Protein AF-A0A6G3DG07-F1 (afdb_monomer_lite)

pLDDT: mean 91.9, std 9.32, range [60.56, 98.38]

Sequence (77 aa):
MRPTLPEVLRQRDFTLYWAGVVLSQIGTRGAVAANLYQVYELTGSTAQVGLVGLAQAVALLTLSPLGGVYADRLDRR

Structure (mmCIF, N/CA/C/O backbone):
data_AF-A0A6G3DG07-F1
#
_entry.id   AF-A0A6G3DG07-F1
#
loop_
_atom_site.group_PDB
_atom_site.id
_atom_site.type_symbol
_atom_site.label_atom_id
_atom_site.label_alt_id
_atom_site.label_comp_id
_atom_site.label_asym_id
_atom_site.label_entity_id
_atom_site.label_seq_id
_atom_site.pdbx_PDB_ins_code
_atom_site.Cartn_x
_atom_site.Cartn_y
_atom_site.Cartn_z
_atom_site.occupancy
_atom_site.B_iso_or_equiv
_atom_site.auth_seq_id
_atom_site.auth_comp_id
_atom_site.auth_asym_id
_atom_site.auth_atom_id
_atom_site.pdbx_PDB_model_num
ATOM 1 N N . MET A 1 1 ? 37.746 -3.629 -4.031 1.00 60.94 1 MET A N 1
ATOM 2 C CA . MET A 1 1 ? 36.702 -3.719 -5.077 1.00 60.94 1 MET A CA 1
ATOM 3 C C . MET A 1 1 ? 35.881 -2.440 -5.040 1.00 60.94 1 MET A C 1
ATOM 5 O O . MET A 1 1 ? 35.337 -2.134 -3.990 1.00 60.94 1 MET A O 1
ATOM 9 N N . ARG A 1 2 ? 35.852 -1.648 -6.120 1.00 62.88 2 ARG A N 1
ATOM 10 C CA . ARG A 1 2 ? 34.947 -0.489 -6.213 1.00 62.88 2 ARG A CA 1
ATOM 11 C C . ARG A 1 2 ? 33.547 -1.032 -6.519 1.00 62.88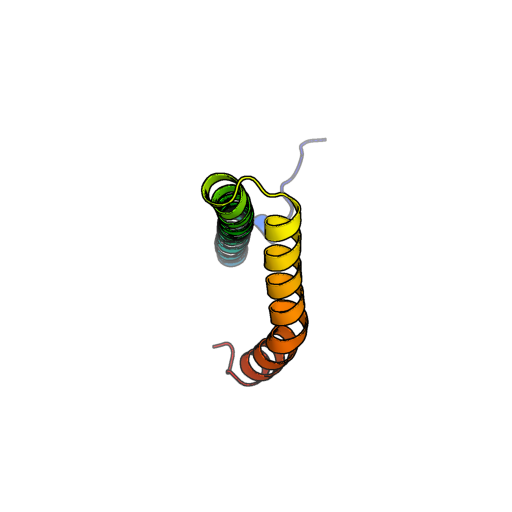 2 ARG A C 1
ATOM 13 O O . ARG A 1 2 ? 33.454 -1.811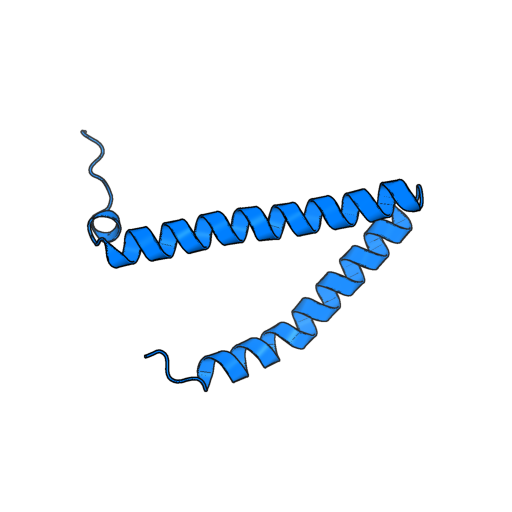 -7.465 1.00 62.88 2 ARG A O 1
ATOM 20 N N . PRO A 1 3 ? 32.497 -0.695 -5.755 1.00 65.94 3 PRO A N 1
ATOM 21 C CA . PRO A 1 3 ? 31.153 -1.153 -6.075 1.00 65.94 3 PRO A CA 1
ATOM 22 C C . PRO A 1 3 ? 30.741 -0.519 -7.405 1.00 65.94 3 PRO A C 1
ATOM 24 O O . PRO A 1 3 ? 30.500 0.683 -7.491 1.00 65.94 3 PRO A O 1
ATOM 27 N N . THR A 1 4 ? 30.740 -1.311 -8.472 1.00 78.56 4 THR A N 1
ATOM 28 C CA . THR A 1 4 ? 30.165 -0.906 -9.751 1.00 78.56 4 THR A CA 1
ATOM 29 C C . THR A 1 4 ? 28.656 -1.009 -9.622 1.00 78.56 4 THR A C 1
ATOM 31 O O . THR A 1 4 ? 28.143 -2.055 -9.223 1.00 78.56 4 THR A O 1
ATOM 34 N N . LEU A 1 5 ? 27.946 0.076 -9.933 1.00 78.06 5 LEU A N 1
ATOM 35 C CA . LEU A 1 5 ? 26.489 0.040 -10.011 1.00 78.06 5 LEU A CA 1
ATOM 36 C C . LEU A 1 5 ? 26.065 -1.056 -11.008 1.00 78.06 5 LEU A C 1
ATOM 38 O O . LEU A 1 5 ? 26.702 -1.175 -12.058 1.00 78.06 5 LEU A O 1
ATOM 42 N N . PRO A 1 6 ? 25.023 -1.849 -10.700 1.00 82.62 6 PRO A N 1
ATOM 43 C CA . PRO A 1 6 ? 24.462 -2.815 -11.637 1.00 82.62 6 PRO A CA 1
ATOM 44 C C . PRO A 1 6 ? 24.183 -2.168 -12.999 1.00 82.62 6 PRO A C 1
ATOM 46 O O . PRO A 1 6 ? 23.608 -1.081 -13.045 1.00 82.62 6 PRO A O 1
ATOM 49 N N . GLU A 1 7 ? 24.542 -2.839 -14.099 1.00 83.31 7 GLU A N 1
ATOM 50 C CA . GLU A 1 7 ? 24.409 -2.293 -15.466 1.00 83.31 7 GLU A CA 1
ATOM 51 C C . GLU A 1 7 ? 22.973 -1.840 -15.777 1.00 83.31 7 GLU A C 1
ATOM 53 O O . GLU A 1 7 ? 22.754 -0.831 -16.438 1.00 83.31 7 GLU A O 1
ATOM 58 N N . VAL A 1 8 ? 21.981 -2.517 -15.195 1.00 82.19 8 VAL A N 1
ATOM 59 C CA . VAL A 1 8 ? 20.556 -2.202 -15.357 1.00 82.19 8 VAL A CA 1
ATOM 60 C C . VAL A 1 8 ? 20.196 -0.805 -14.821 1.00 82.19 8 VAL A C 1
ATOM 62 O O . VAL A 1 8 ? 19.354 -0.124 -15.398 1.00 82.19 8 VAL A O 1
ATOM 65 N N . LEU A 1 9 ? 20.882 -0.319 -13.777 1.00 85.25 9 LEU A N 1
ATOM 66 C CA . LEU A 1 9 ? 20.673 1.031 -13.227 1.00 85.25 9 LEU A CA 1
ATOM 67 C C . LEU A 1 9 ? 21.289 2.140 -14.096 1.00 85.25 9 LEU A C 1
ATOM 69 O O . LEU A 1 9 ? 21.076 3.325 -13.825 1.00 85.25 9 LEU A O 1
ATOM 73 N N . ARG A 1 10 ? 22.051 1.783 -15.138 1.00 86.06 10 ARG A N 1
ATOM 74 C CA . ARG A 1 10 ? 22.616 2.742 -16.099 1.00 86.06 10 ARG A CA 1
ATOM 75 C C . ARG A 1 10 ? 21.630 3.081 -17.221 1.00 86.06 10 ARG A C 1
ATOM 77 O O . ARG A 1 10 ? 21.788 4.119 -17.859 1.00 86.06 10 ARG A O 1
ATOM 84 N N . GLN A 1 11 ? 20.587 2.272 -17.433 1.00 93.88 11 GLN A N 1
ATOM 85 C CA . GLN A 1 11 ? 19.508 2.584 -18.371 1.00 93.88 11 GLN A CA 1
ATOM 86 C C . GLN A 1 11 ? 18.530 3.588 -17.739 1.00 93.88 11 GLN A C 1
ATOM 88 O O . GLN A 1 11 ? 17.830 3.27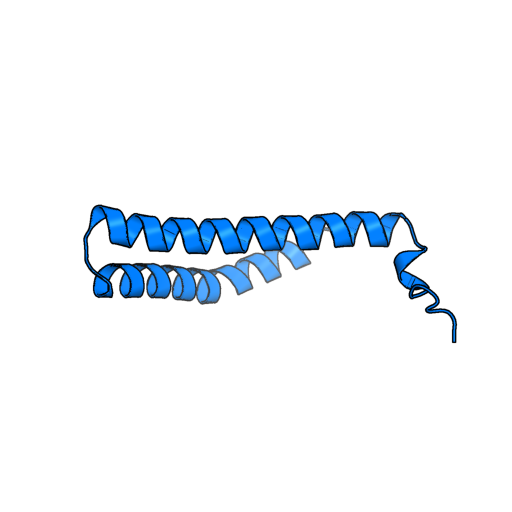6 -16.777 1.00 93.88 11 GLN A O 1
ATOM 93 N N . ARG A 1 12 ? 18.454 4.802 -18.302 1.00 91.00 12 ARG A N 1
ATOM 94 C CA . ARG A 1 12 ? 17.649 5.910 -17.756 1.00 91.00 12 ARG A CA 1
ATOM 95 C C . ARG A 1 12 ? 16.174 5.549 -17.569 1.00 91.00 12 ARG A C 1
ATOM 97 O O . ARG A 1 12 ? 15.627 5.816 -16.502 1.00 91.00 12 ARG A O 1
ATOM 104 N N . ASP A 1 13 ? 15.554 4.936 -18.574 1.00 93.94 13 ASP A N 1
ATOM 105 C CA . ASP A 1 13 ? 14.122 4.611 -18.541 1.00 93.94 13 ASP A CA 1
ATOM 106 C C . ASP A 1 13 ? 13.804 3.579 -17.459 1.00 93.94 13 ASP A C 1
ATOM 108 O O . ASP A 1 13 ? 12.839 3.733 -16.712 1.00 93.94 13 ASP A O 1
ATOM 112 N N . PHE A 1 14 ? 14.671 2.573 -17.308 1.00 93.50 14 PHE A N 1
ATOM 113 C CA . PHE A 1 14 ? 14.560 1.586 -16.241 1.00 93.50 14 PHE A CA 1
ATOM 114 C C . PHE A 1 14 ? 14.669 2.245 -14.867 1.00 93.50 14 PHE A C 1
ATOM 116 O O . PHE A 1 14 ? 13.839 1.993 -13.998 1.00 93.50 14 PHE A O 1
ATOM 123 N N . THR A 1 15 ? 15.664 3.111 -14.670 1.00 94.25 15 THR A N 1
ATOM 124 C CA . THR A 1 15 ? 15.890 3.781 -13.386 1.00 94.25 15 THR A CA 1
ATOM 125 C C . THR A 1 15 ? 14.735 4.709 -13.014 1.00 94.25 15 THR A C 1
ATOM 127 O O . THR A 1 15 ? 14.312 4.711 -11.860 1.00 94.25 15 THR A O 1
ATOM 130 N N . LEU A 1 16 ? 14.177 5.454 -13.976 1.00 96.00 16 LEU A N 1
ATOM 131 C CA . LEU A 1 16 ? 12.996 6.294 -13.751 1.00 96.00 16 LEU A CA 1
ATOM 132 C C . LEU A 1 16 ? 11.761 5.455 -13.408 1.00 96.00 16 LEU A C 1
ATOM 134 O O . LEU A 1 16 ? 11.075 5.755 -12.430 1.00 96.00 16 LEU A O 1
ATOM 138 N N . TYR A 1 17 ? 11.512 4.383 -14.165 1.00 95.31 17 TYR A N 1
ATOM 139 C CA . TYR A 1 17 ? 10.423 3.450 -13.886 1.00 95.31 17 TYR A CA 1
ATOM 140 C C . TYR A 1 17 ? 10.551 2.849 -12.482 1.00 95.31 17 TYR A C 1
ATOM 142 O O . TYR A 1 17 ? 9.618 2.925 -11.685 1.00 95.31 17 TYR A O 1
ATOM 150 N N . TRP A 1 18 ? 11.724 2.315 -12.137 1.00 95.62 18 TRP A N 1
ATOM 151 C CA . TRP A 1 18 ? 11.945 1.679 -10.842 1.00 95.62 18 TRP A CA 1
ATOM 152 C C . TRP A 1 18 ? 11.873 2.650 -9.675 1.00 95.62 18 TRP A C 1
ATOM 154 O O . TRP A 1 18 ? 11.285 2.308 -8.651 1.00 95.62 18 TRP A O 1
ATOM 164 N N . ALA A 1 19 ? 12.414 3.860 -9.816 1.00 96.06 19 ALA A N 1
ATOM 165 C CA . ALA A 1 19 ? 12.263 4.892 -8.797 1.00 96.06 19 ALA A CA 1
ATOM 166 C C . ALA A 1 19 ? 10.780 5.230 -8.571 1.00 96.06 19 ALA A C 1
ATOM 168 O O . ALA A 1 19 ? 10.336 5.309 -7.424 1.00 96.06 19 ALA A O 1
ATOM 169 N N . GLY A 1 20 ? 10.000 5.346 -9.652 1.00 97.25 20 GLY A N 1
ATOM 170 C CA . GLY A 1 20 ? 8.555 5.558 -9.589 1.00 97.25 20 GLY A CA 1
ATOM 171 C C . GLY A 1 20 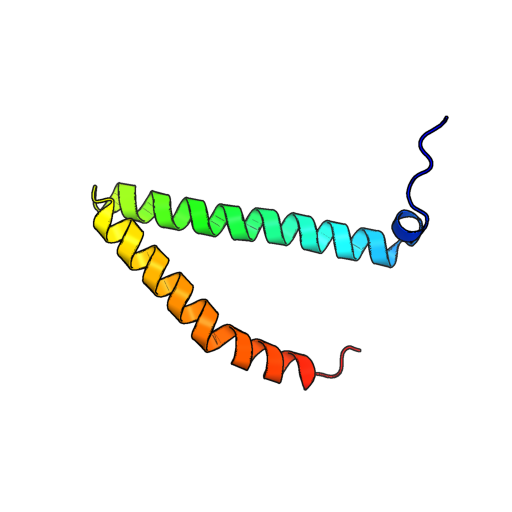? 7.815 4.407 -8.904 1.00 97.25 20 GLY A C 1
ATOM 172 O O . GLY A 1 20 ? 6.984 4.650 -8.028 1.00 97.25 20 GLY A O 1
ATOM 173 N N . VAL A 1 21 ? 8.155 3.157 -9.234 1.00 96.94 21 VAL A N 1
ATOM 174 C CA . VAL A 1 21 ? 7.590 1.961 -8.589 1.00 96.94 21 VAL A CA 1
ATOM 175 C C . VAL A 1 21 ? 7.920 1.942 -7.100 1.00 96.94 21 VAL A C 1
ATOM 177 O O . VAL A 1 21 ? 7.021 1.774 -6.282 1.00 96.94 21 VAL A O 1
ATOM 180 N N . VAL A 1 22 ? 9.182 2.153 -6.720 1.00 97.50 22 VAL A N 1
ATOM 181 C CA . VAL A 1 22 ? 9.603 2.153 -5.310 1.00 97.50 22 VAL A CA 1
ATOM 182 C C . VAL A 1 22 ? 8.869 3.235 -4.526 1.00 97.50 22 VAL A C 1
ATOM 184 O O . VAL A 1 22 ? 8.286 2.939 -3.483 1.00 97.50 22 VAL A O 1
ATOM 187 N N . LEU A 1 23 ? 8.838 4.466 -5.042 1.00 98.06 23 LEU A N 1
ATOM 188 C CA . LEU A 1 23 ? 8.152 5.578 -4.387 1.00 98.06 23 LEU A CA 1
ATOM 189 C C . LEU A 1 23 ? 6.650 5.299 -4.230 1.00 98.06 23 LEU A C 1
ATOM 191 O O . LEU A 1 23 ? 6.090 5.490 -3.150 1.00 98.06 23 LEU A O 1
ATOM 195 N N . SER A 1 24 ? 6.014 4.776 -5.280 1.00 98.19 24 SER A N 1
ATOM 196 C CA . SER A 1 24 ? 4.591 4.417 -5.272 1.00 98.19 24 SER A CA 1
ATOM 197 C C . SER A 1 24 ? 4.286 3.309 -4.264 1.00 98.19 24 SER A C 1
ATOM 199 O O . SER A 1 24 ? 3.291 3.375 -3.541 1.00 98.19 24 SER A O 1
ATOM 201 N N . GLN A 1 25 ? 5.163 2.309 -4.156 1.00 98.06 25 GLN A N 1
ATOM 202 C CA . GLN A 1 25 ? 5.008 1.215 -3.199 1.00 98.06 25 GLN A CA 1
ATOM 203 C C . GLN A 1 25 ? 5.192 1.684 -1.752 1.00 98.06 25 GLN A C 1
ATOM 205 O O . GLN A 1 25 ? 4.478 1.207 -0.869 1.00 98.06 25 GLN A O 1
ATOM 210 N N . ILE A 1 26 ? 6.097 2.634 -1.497 1.00 98.38 26 ILE A N 1
ATOM 211 C CA . ILE A 1 26 ? 6.241 3.264 -0.177 1.00 98.38 26 ILE A CA 1
ATOM 212 C C . ILE A 1 26 ? 4.956 4.013 0.186 1.00 98.38 26 ILE A C 1
ATOM 214 O O . ILE A 1 26 ? 4.394 3.766 1.253 1.00 98.38 26 ILE A O 1
ATOM 218 N N . GLY A 1 27 ? 4.460 4.870 -0.713 1.00 97.88 27 GLY A N 1
ATOM 219 C CA . GLY A 1 27 ? 3.223 5.623 -0.494 1.00 97.88 27 GLY A CA 1
ATOM 220 C C . GLY A 1 27 ? 2.021 4.711 -0.247 1.00 97.88 27 GLY A C 1
ATOM 221 O O . GLY A 1 27 ? 1.279 4.911 0.710 1.00 97.88 27 GLY A O 1
ATOM 222 N N . THR A 1 28 ? 1.883 3.649 -1.043 1.00 97.50 28 THR A N 1
ATOM 223 C CA . THR A 1 28 ? 0.796 2.668 -0.910 1.00 97.50 28 THR A CA 1
ATOM 224 C C . THR A 1 28 ? 0.834 1.963 0.446 1.00 97.50 28 THR A C 1
ATOM 226 O O . THR A 1 28 ? -0.175 1.910 1.146 1.00 97.50 28 THR A O 1
ATOM 229 N N . ARG A 1 29 ? 2.002 1.456 0.867 1.00 97.06 29 ARG A N 1
ATOM 230 C CA . ARG A 1 29 ? 2.145 0.783 2.170 1.00 97.06 29 ARG A CA 1
ATOM 231 C C . ARG A 1 29 ? 1.916 1.742 3.337 1.00 97.06 29 ARG A C 1
ATOM 233 O O . ARG A 1 29 ? 1.274 1.363 4.314 1.00 97.06 29 ARG A O 1
ATOM 240 N N . GLY A 1 30 ? 2.402 2.977 3.219 1.00 98.25 30 GLY A N 1
ATOM 241 C CA . GLY A 1 30 ? 2.172 4.030 4.205 1.00 98.25 30 GLY A CA 1
ATOM 242 C C . GLY A 1 30 ? 0.691 4.376 4.348 1.00 98.25 30 GLY A C 1
ATOM 243 O O . GLY A 1 30 ? 0.189 4.441 5.465 1.00 98.25 30 GLY A O 1
ATOM 244 N N . ALA A 1 31 ? -0.029 4.517 3.233 1.00 97.81 31 ALA A N 1
ATOM 245 C CA . ALA A 1 31 ? -1.464 4.790 3.237 1.00 97.81 31 ALA A CA 1
ATOM 246 C C . ALA A 1 31 ? -2.270 3.659 3.894 1.00 97.81 31 ALA A C 1
ATOM 248 O O . ALA A 1 31 ? -3.174 3.935 4.680 1.00 97.81 31 ALA A O 1
ATOM 249 N N . VAL A 1 32 ? -1.917 2.394 3.635 1.00 96.81 32 VAL A N 1
ATOM 250 C CA . VAL A 1 32 ? -2.546 1.239 4.302 1.00 96.81 32 VAL A CA 1
ATOM 251 C C . VAL A 1 32 ? -2.306 1.281 5.812 1.00 96.81 32 VAL A C 1
ATOM 253 O O . VAL A 1 32 ? -3.254 1.149 6.585 1.00 96.81 32 VAL A O 1
ATOM 256 N N . ALA A 1 33 ? -1.065 1.517 6.248 1.00 97.12 33 ALA A N 1
ATOM 257 C CA . ALA A 1 33 ? -0.737 1.615 7.670 1.00 97.12 33 ALA A CA 1
ATOM 258 C C . ALA A 1 33 ? -1.481 2.775 8.354 1.00 97.12 33 ALA A C 1
ATOM 260 O O . ALA A 1 33 ? -2.076 2.582 9.413 1.00 97.12 33 ALA A O 1
ATOM 261 N N . ALA A 1 34 ? -1.503 3.951 7.721 1.00 97.94 34 ALA A N 1
ATOM 262 C CA . ALA A 1 34 ? -2.228 5.117 8.213 1.00 97.94 34 ALA A CA 1
ATOM 263 C C . ALA A 1 34 ? -3.736 4.850 8.310 1.00 97.94 34 ALA A C 1
ATOM 265 O O . ALA A 1 34 ? -4.359 5.228 9.293 1.00 97.94 34 ALA A O 1
ATOM 266 N N . ASN A 1 35 ? -4.323 4.154 7.333 1.00 97.50 35 ASN A N 1
ATOM 267 C CA . ASN A 1 35 ? -5.741 3.808 7.354 1.00 97.50 35 ASN A CA 1
ATOM 268 C C . ASN A 1 35 ? -6.087 2.865 8.518 1.00 97.50 35 ASN A C 1
ATOM 270 O O . ASN A 1 35 ? -7.044 3.116 9.245 1.00 97.50 35 ASN A O 1
ATOM 274 N N . LEU A 1 36 ? -5.286 1.820 8.746 1.00 96.44 36 LEU A N 1
ATOM 275 C CA . LEU A 1 36 ? -5.489 0.901 9.871 1.00 96.44 36 LEU A CA 1
ATOM 276 C C . LEU A 1 36 ? -5.288 1.595 11.224 1.00 96.44 36 LEU A C 1
ATOM 278 O O . LEU A 1 36 ? -6.061 1.365 12.154 1.00 96.44 36 LEU A O 1
ATOM 282 N N . TYR A 1 37 ? -4.293 2.477 11.322 1.00 97.75 37 TYR A N 1
ATOM 283 C CA . TYR A 1 37 ? -4.095 3.313 12.503 1.00 97.75 37 TYR A CA 1
ATOM 284 C C . TYR A 1 37 ? -5.289 4.254 12.737 1.00 97.75 37 TYR A C 1
ATOM 286 O O . TYR A 1 37 ? -5.784 4.346 13.855 1.00 97.75 37 TYR A O 1
ATOM 294 N N . GLN A 1 38 ? -5.830 4.868 11.683 1.00 98.06 38 GLN A N 1
ATOM 295 C CA . GLN A 1 38 ? -7.016 5.723 11.767 1.00 98.06 38 GLN A CA 1
ATOM 296 C C . GLN A 1 38 ? -8.244 4.961 12.280 1.00 98.06 38 GLN A C 1
ATOM 298 O O . GLN A 1 38 ? -9.006 5.487 13.087 1.00 98.06 38 GLN A O 1
ATOM 303 N N . VAL A 1 39 ? -8.447 3.715 11.839 1.00 98.00 39 VAL A N 1
ATOM 304 C CA . VAL A 1 39 ? -9.523 2.859 12.367 1.00 98.00 39 VAL A CA 1
ATOM 305 C C . VAL A 1 39 ? -9.341 2.647 13.866 1.00 98.00 39 VAL A C 1
ATOM 307 O O . VAL A 1 39 ? -10.316 2.723 14.611 1.00 98.00 39 VAL A O 1
ATOM 310 N N . TYR A 1 40 ? -8.109 2.422 14.326 1.00 98.12 40 TYR A N 1
ATOM 311 C CA . TYR A 1 40 ? -7.834 2.312 15.754 1.00 98.12 40 TYR A CA 1
ATOM 312 C C . TYR A 1 40 ? -8.150 3.612 16.499 1.00 98.12 40 TYR A C 1
ATOM 314 O O . TYR A 1 40 ? -8.846 3.558 17.506 1.00 98.12 40 TYR A O 1
ATOM 322 N N . GLU A 1 41 ? -7.711 4.773 16.003 1.00 98.19 41 GLU A N 1
ATOM 323 C CA . GLU A 1 41 ? -7.999 6.060 16.655 1.00 98.19 41 GLU A CA 1
ATOM 324 C 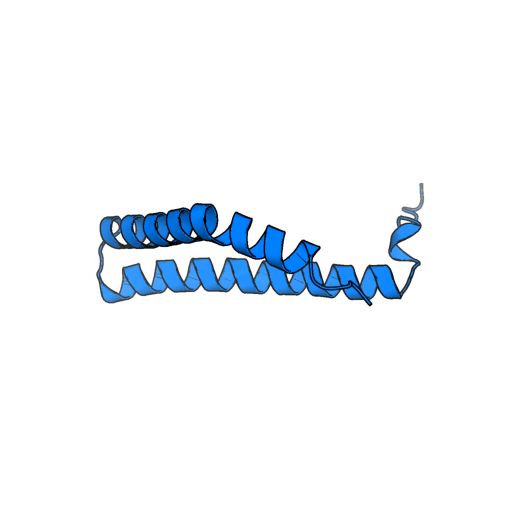C . GLU A 1 41 ? -9.497 6.354 16.759 1.00 98.19 41 GLU A C 1
ATOM 326 O O . GLU A 1 41 ? -9.957 6.853 17.783 1.00 98.19 41 GLU A O 1
ATOM 331 N N . LEU A 1 42 ? -10.275 6.015 15.728 1.00 98.00 42 LEU A N 1
ATOM 332 C CA . LEU A 1 42 ? -11.718 6.262 15.713 1.00 98.00 42 LEU A CA 1
ATOM 333 C C . LEU A 1 42 ? -12.509 5.311 16.621 1.00 98.00 42 LEU A C 1
ATOM 335 O O . LEU A 1 42 ? -13.606 5.656 17.055 1.00 98.00 42 LEU A O 1
ATOM 339 N N . THR A 1 43 ? -11.997 4.105 16.872 1.00 97.44 43 THR A N 1
ATOM 340 C CA . THR A 1 43 ? -12.785 3.009 17.467 1.00 97.44 43 THR A CA 1
ATOM 341 C C . THR A 1 43 ? -12.239 2.512 18.801 1.00 97.44 43 THR A C 1
ATOM 343 O O . THR A 1 43 ? -12.957 1.858 19.556 1.00 97.44 43 THR A O 1
ATOM 346 N N . GLY A 1 44 ? -10.958 2.764 19.084 1.00 96.88 44 GLY A N 1
ATOM 347 C CA . GLY A 1 44 ? -10.216 2.215 20.219 1.00 96.88 44 GLY A CA 1
ATOM 348 C C . GLY A 1 44 ? -10.054 0.690 20.196 1.00 96.88 44 GLY A C 1
ATOM 349 O O . GLY A 1 44 ? -9.618 0.111 21.189 1.00 96.88 44 GLY A O 1
ATOM 350 N N . SER A 1 45 ? -10.426 0.009 19.104 1.00 96.12 45 SER A N 1
ATOM 351 C CA . SER A 1 45 ? -10.539 -1.452 19.060 1.00 96.12 45 SER A CA 1
ATOM 352 C C . SER A 1 45 ? -9.597 -2.081 18.038 1.00 96.12 45 SER A C 1
ATOM 354 O O . SER A 1 45 ? -9.774 -1.950 16.828 1.00 96.12 45 SER A O 1
ATOM 356 N N . THR A 1 46 ? -8.637 -2.874 18.517 1.00 95.56 46 THR A N 1
ATOM 357 C CA . THR A 1 46 ? -7.743 -3.670 17.656 1.00 95.56 46 THR A CA 1
ATOM 358 C C . THR A 1 46 ? -8.485 -4.754 16.871 1.00 95.56 46 THR A C 1
ATOM 360 O O . THR A 1 46 ? -8.069 -5.107 15.769 1.00 95.56 46 THR A O 1
ATOM 363 N N . ALA A 1 47 ? -9.618 -5.246 17.385 1.00 97.69 47 ALA A N 1
ATOM 364 C CA . ALA A 1 47 ? -10.460 -6.203 16.673 1.00 97.69 47 ALA A CA 1
ATOM 365 C C . ALA A 1 47 ? -11.064 -5.586 15.401 1.00 97.69 47 ALA A C 1
ATOM 367 O O . ALA A 1 47 ? -11.078 -6.231 14.354 1.00 97.69 47 ALA A O 1
ATOM 368 N N . GLN A 1 48 ? -11.507 -4.325 15.461 1.00 97.12 48 GLN A N 1
ATOM 369 C CA . GLN A 1 48 ? -12.046 -3.625 14.291 1.00 97.12 48 GLN A CA 1
ATOM 370 C C . GLN A 1 48 ? -10.963 -3.325 13.251 1.00 97.12 48 GLN A C 1
ATOM 372 O O . GLN A 1 48 ? -11.201 -3.508 12.060 1.00 97.12 48 GLN A O 1
ATOM 377 N N . VAL A 1 49 ? -9.749 -2.973 13.687 1.00 98.00 49 VAL A N 1
ATOM 378 C CA . VAL A 1 49 ? -8.581 -2.860 12.794 1.00 98.00 49 VAL A CA 1
ATOM 379 C C . VAL A 1 49 ? -8.329 -4.180 12.064 1.00 98.00 49 VAL A C 1
ATOM 381 O O . VAL A 1 49 ? -8.161 -4.191 10.845 1.00 98.00 49 VAL A O 1
ATOM 384 N N . GLY A 1 50 ? -8.358 -5.299 12.794 1.00 97.25 50 GLY A N 1
ATOM 385 C CA . GLY A 1 50 ? -8.219 -6.637 12.221 1.00 97.25 50 GLY A CA 1
ATOM 386 C C . GLY A 1 50 ? -9.304 -6.948 11.189 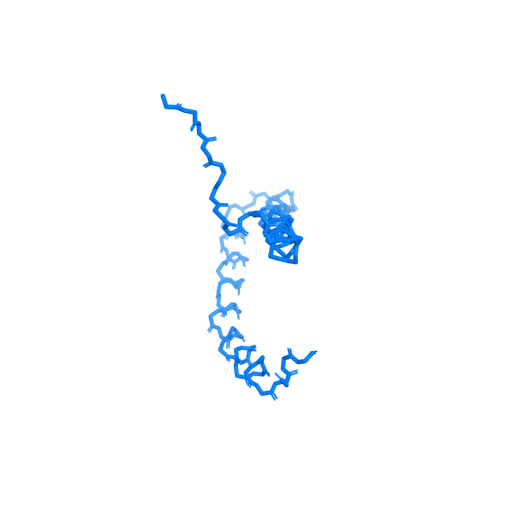1.00 97.25 50 GLY A C 1
ATOM 387 O O . GLY A 1 50 ? -8.987 -7.412 10.098 1.00 97.25 50 GLY A O 1
ATOM 388 N N . LEU A 1 51 ? -10.569 -6.635 11.484 1.00 98.06 51 LEU A N 1
ATOM 389 C CA . LEU A 1 51 ? -11.683 -6.827 10.547 1.00 98.06 51 LEU A CA 1
ATOM 390 C C . LEU A 1 51 ? -11.526 -5.994 9.270 1.00 98.06 51 LEU A C 1
ATOM 392 O O . LEU A 1 51 ? -11.730 -6.518 8.175 1.00 98.06 51 LEU A O 1
ATOM 396 N N . VAL A 1 52 ? -11.124 -4.726 9.387 1.00 97.50 52 VAL A N 1
ATOM 397 C CA . VAL A 1 52 ? -10.863 -3.871 8.219 1.00 97.50 52 VAL A CA 1
ATOM 398 C C . VAL A 1 52 ? -9.690 -4.414 7.402 1.00 97.50 52 VAL A C 1
ATOM 400 O O . VAL A 1 52 ? -9.798 -4.524 6.182 1.00 97.50 52 VAL A O 1
ATOM 403 N N . GLY A 1 53 ? -8.597 -4.823 8.052 1.00 96.75 53 GLY A N 1
ATOM 404 C CA . GLY A 1 53 ? -7.455 -5.443 7.376 1.00 96.75 53 GLY A CA 1
ATOM 405 C C . GLY A 1 53 ? -7.823 -6.744 6.654 1.00 96.75 53 GLY A C 1
ATOM 406 O O . GLY A 1 53 ? -7.405 -6.966 5.518 1.00 96.75 53 GLY A O 1
ATOM 407 N N . LEU A 1 54 ? -8.667 -7.581 7.263 1.00 97.69 54 LEU A N 1
ATOM 408 C CA . LEU A 1 54 ? -9.194 -8.790 6.626 1.00 97.69 54 LEU A CA 1
ATOM 409 C C . LEU A 1 54 ? -10.059 -8.455 5.407 1.00 97.69 54 LEU A C 1
ATOM 411 O O . LEU A 1 54 ? -9.891 -9.074 4.358 1.00 97.69 54 LEU A O 1
ATOM 415 N N . ALA A 1 55 ? -10.939 -7.457 5.504 1.00 97.44 55 ALA A N 1
ATOM 416 C CA . ALA A 1 55 ? -11.748 -7.011 4.372 1.00 97.44 55 ALA A CA 1
ATOM 417 C C . ALA A 1 55 ? -10.874 -6.507 3.210 1.00 97.44 55 ALA A C 1
ATOM 419 O O . ALA A 1 55 ? -11.119 -6.863 2.056 1.00 97.44 55 ALA A O 1
ATOM 420 N N . GLN A 1 56 ? -9.812 -5.748 3.507 1.00 95.94 56 GLN A N 1
ATOM 421 C CA . GLN A 1 56 ? -8.827 -5.321 2.508 1.00 95.94 56 GLN A CA 1
ATOM 422 C C . GLN A 1 56 ? -8.132 -6.519 1.845 1.00 95.94 56 GLN A C 1
ATOM 424 O O . GLN A 1 56 ? -8.011 -6.557 0.621 1.00 95.94 56 GLN A O 1
ATOM 429 N N . ALA A 1 57 ? -7.713 -7.521 2.625 1.00 95.94 57 ALA A N 1
ATOM 430 C CA . ALA A 1 57 ? -7.074 -8.726 2.098 1.00 95.94 57 ALA A CA 1
ATOM 431 C C . ALA A 1 57 ? -8.017 -9.529 1.188 1.00 95.94 57 ALA A C 1
ATOM 433 O O . ALA A 1 57 ? -7.619 -9.949 0.102 1.00 95.94 57 ALA A O 1
ATOM 434 N N . VAL A 1 58 ? -9.281 -9.698 1.587 1.00 97.75 58 VAL A N 1
ATOM 435 C CA . VAL A 1 58 ? -10.304 -10.368 0.770 1.00 97.75 58 VAL A CA 1
ATOM 436 C C . VAL A 1 58 ? -10.538 -9.616 -0.539 1.00 97.75 58 VAL A C 1
ATOM 438 O O . VAL A 1 58 ? -10.559 -10.235 -1.604 1.00 97.75 58 VAL A O 1
ATOM 441 N N . ALA A 1 59 ? -10.662 -8.288 -0.491 1.00 95.12 59 ALA A N 1
ATOM 442 C CA . ALA A 1 59 ? -10.801 -7.471 -1.692 1.00 95.12 59 ALA A CA 1
ATOM 443 C C . ALA A 1 59 ? -9.587 -7.631 -2.618 1.00 95.12 59 ALA A C 1
ATOM 445 O O . ALA A 1 59 ? -9.754 -7.829 -3.817 1.00 95.12 59 ALA A O 1
ATOM 446 N N . LEU A 1 60 ? -8.366 -7.634 -2.076 1.00 94.75 60 LEU A N 1
ATOM 447 C CA . LEU A 1 60 ? -7.157 -7.854 -2.868 1.00 94.75 60 LEU A CA 1
ATOM 448 C C . LEU A 1 60 ? -7.161 -9.241 -3.532 1.00 94.75 60 LEU A C 1
ATOM 450 O O . LEU A 1 60 ? -6.912 -9.347 -4.729 1.00 94.75 60 LEU A O 1
ATOM 454 N N . LEU A 1 61 ? -7.474 -10.303 -2.789 1.00 95.94 61 LEU A N 1
ATOM 455 C CA . LEU A 1 61 ? -7.484 -11.674 -3.315 1.00 95.94 61 LEU A CA 1
ATOM 456 C C . LEU A 1 61 ? -8.552 -11.890 -4.393 1.00 95.94 61 LEU A C 1
ATOM 458 O O . LEU A 1 61 ? -8.338 -12.663 -5.322 1.00 95.94 61 LEU A O 1
ATOM 462 N N . THR A 1 62 ? -9.686 -11.202 -4.285 1.00 96.12 62 THR A N 1
ATOM 463 C CA . THR A 1 62 ? -10.808 -11.347 -5.224 1.00 96.12 62 THR A CA 1
ATOM 464 C C . THR A 1 62 ? -10.693 -10.426 -6.436 1.00 96.12 62 THR A C 1
ATOM 466 O O . THR A 1 62 ? -11.031 -10.836 -7.545 1.00 96.12 62 THR A O 1
ATOM 469 N N . LEU A 1 63 ? -10.184 -9.202 -6.261 1.00 95.00 63 LEU A N 1
ATOM 470 C CA . LEU A 1 63 ? -10.087 -8.202 -7.328 1.00 95.00 63 LEU A CA 1
ATOM 471 C C . LEU A 1 63 ? -8.745 -8.225 -8.068 1.00 95.00 63 LEU A C 1
ATOM 473 O O . LEU A 1 63 ? -8.710 -7.864 -9.244 1.00 95.00 63 LEU A O 1
ATOM 477 N N . SER A 1 64 ? -7.644 -8.661 -7.443 1.00 93.12 64 SER A N 1
ATOM 478 C CA . SER A 1 64 ? -6.337 -8.709 -8.124 1.00 93.12 64 SER A CA 1
ATOM 479 C C . SER A 1 64 ? -6.312 -9.603 -9.371 1.00 93.12 64 SER A C 1
ATOM 481 O O . SER A 1 64 ? -5.719 -9.166 -10.360 1.00 93.12 64 SER A O 1
ATOM 483 N N . PRO A 1 65 ? -6.991 -10.771 -9.431 1.00 93.12 65 PRO A N 1
ATOM 484 C CA . PRO A 1 65 ? -7.039 -11.559 -10.661 1.00 93.12 65 PRO A CA 1
ATOM 485 C C . PRO A 1 65 ? -7.783 -10.826 -11.781 1.00 93.12 65 PRO A C 1
ATOM 487 O O . PRO A 1 65 ? -7.353 -10.859 -12.930 1.00 93.12 65 PRO A O 1
ATOM 490 N N . LEU A 1 66 ? -8.867 -10.115 -11.447 1.00 91.75 66 LEU A N 1
ATOM 491 C CA . LEU A 1 66 ? -9.625 -9.313 -12.413 1.00 91.75 66 LEU A CA 1
ATOM 492 C C . LEU A 1 66 ? -8.770 -8.171 -12.965 1.00 91.75 66 LEU A C 1
ATOM 494 O O . LEU A 1 66 ? -8.743 -7.945 -14.174 1.00 91.75 66 LEU A O 1
ATOM 498 N N . GLY A 1 67 ? -8.029 -7.494 -12.084 1.00 88.50 67 GLY A N 1
ATOM 499 C CA . GLY A 1 67 ? -7.063 -6.471 -12.468 1.00 88.50 67 GLY A CA 1
ATOM 500 C C . GLY A 1 67 ? -5.962 -7.022 -13.373 1.00 88.50 67 GLY A C 1
ATOM 501 O O . GLY A 1 67 ? -5.637 -6.388 -14.371 1.00 88.50 67 GLY A O 1
ATOM 502 N N . GLY A 1 68 ? -5.445 -8.219 -13.079 1.00 88.81 68 GLY A N 1
ATOM 503 C CA . GLY A 1 68 ? -4.449 -8.904 -13.908 1.00 88.81 68 GLY A CA 1
ATOM 504 C C . GLY A 1 68 ? -4.970 -9.213 -15.310 1.00 88.81 68 GLY A C 1
ATOM 505 O O . GLY A 1 68 ? -4.366 -8.800 -16.293 1.00 88.81 68 GLY A O 1
ATOM 506 N N . VAL A 1 69 ? -6.152 -9.830 -15.411 1.00 91.31 69 VAL A N 1
ATOM 507 C CA . VAL A 1 69 ? -6.793 -10.123 -16.705 1.00 91.31 69 VAL A CA 1
ATOM 508 C C . VAL A 1 69 ? -7.032 -8.850 -17.516 1.00 91.31 69 VAL A C 1
ATOM 510 O O . VAL A 1 69 ? -6.859 -8.851 -18.734 1.00 91.31 69 VAL A O 1
ATOM 513 N N . TYR A 1 70 ? -7.440 -7.762 -16.862 1.00 89.88 70 TYR A N 1
ATOM 514 C CA . TYR A 1 70 ? -7.631 -6.481 -17.533 1.00 89.88 70 TYR A CA 1
ATOM 515 C C . TYR A 1 70 ? -6.297 -5.879 -18.000 1.00 89.88 70 TYR A C 1
ATOM 517 O O . TYR A 1 70 ? -6.184 -5.460 -19.150 1.00 89.88 70 TYR A O 1
ATOM 525 N N . ALA A 1 71 ? -5.270 -5.900 -17.147 1.00 87.62 71 ALA A N 1
ATOM 526 C CA . ALA A 1 71 ? -3.934 -5.397 -17.457 1.00 87.62 71 ALA A CA 1
ATOM 527 C C . ALA A 1 71 ? -3.239 -6.180 -18.583 1.00 87.62 71 ALA A C 1
ATOM 529 O O . ALA A 1 71 ? -2.467 -5.597 -19.339 1.00 87.62 71 ALA A O 1
ATOM 530 N N . ASP A 1 72 ? -3.528 -7.473 -18.719 1.00 89.12 72 ASP A N 1
ATOM 531 C CA . ASP A 1 72 ? -2.985 -8.315 -19.789 1.00 89.12 72 ASP A CA 1
ATOM 532 C C . ASP A 1 72 ? -3.668 -8.074 -21.144 1.00 89.12 72 ASP A C 1
ATOM 534 O O . ASP A 1 72 ? -3.105 -8.395 -22.189 1.00 89.12 72 ASP A O 1
ATOM 538 N N . ARG A 1 73 ? -4.881 -7.505 -21.145 1.00 87.50 73 ARG A N 1
ATOM 539 C CA . ARG A 1 73 ? -5.639 -7.186 -22.366 1.00 87.50 73 ARG A CA 1
ATOM 540 C C . ARG A 1 73 ? -5.399 -5.773 -22.886 1.00 87.50 73 ARG A C 1
ATOM 542 O O . ARG A 1 73 ? -5.695 -5.518 -24.052 1.00 87.50 73 ARG A O 1
ATOM 549 N N . LEU A 1 74 ? -4.901 -4.859 -22.054 1.00 84.06 74 LEU A N 1
ATOM 550 C CA . LEU A 1 74 ? -4.476 -3.541 -22.516 1.00 84.06 74 LEU A CA 1
ATOM 551 C C . LEU A 1 74 ? -3.107 -3.639 -23.194 1.00 84.06 74 LEU A C 1
ATOM 553 O O . LEU A 1 74 ? -2.131 -4.091 -22.599 1.00 84.06 74 LEU A O 1
ATOM 557 N N . ASP A 1 75 ? -3.050 -3.190 -24.447 1.00 72.50 75 ASP A N 1
ATOM 558 C CA . ASP A 1 75 ? -1.818 -3.134 -25.231 1.00 72.50 75 ASP A CA 1
ATOM 559 C C . ASP A 1 75 ? -0.828 -2.179 -24.533 1.00 72.50 75 ASP A C 1
ATOM 561 O O . ASP A 1 75 ? -1.142 -1.011 -24.302 1.00 72.50 75 ASP A O 1
ATOM 565 N N . ARG A 1 76 ? 0.349 -2.685 -24.139 1.00 66.12 76 ARG A N 1
ATOM 566 C CA . ARG A 1 76 ? 1.324 -2.012 -23.244 1.00 66.12 76 ARG A CA 1
ATOM 567 C C . ARG A 1 76 ? 2.155 -0.914 -23.935 1.00 66.12 76 ARG A C 1
ATOM 569 O O . ARG A 1 76 ? 3.323 -0.733 -23.592 1.00 66.12 76 ARG A O 1
ATOM 576 N N . ARG A 1 77 ? 1.590 -0.251 -24.944 1.00 60.56 77 ARG A N 1
ATOM 577 C CA . ARG A 1 77 ? 2.288 0.751 -25.763 1.00 60.56 77 ARG A CA 1
ATOM 578 C C . ARG A 1 77 ? 2.470 2.073 -25.034 1.00 60.56 77 ARG A C 1
ATOM 580 O O . ARG A 1 77 ? 1.508 2.515 -24.370 1.00 60.56 77 ARG A O 1
#

Foldseek 3Di:
DPDDDDPQCVDPVSVVVVVVVVVVVVVVVVVLVVVLVVQCVVPVDPVSSVVVVVVVVVCCVVCVVVVVVVVVPDDPD

Radius of gyration: 18.65 Å; chains: 1; bounding box: 50×18×46 Å

Secondary structure (DSSP, 8-state):
---PPPGGGGSHHHHHHHHHHHHHHHHHHHHHHHHHHHHHHHH--HHHHHHHHHHHHHHHHHHHHHHHHHHHHS---